Protein AF-A0A372IHC6-F1 (afdb_monomer)

Mean predicted aligned error: 8.51 Å

Radius of gyration: 14.66 Å; Cα contacts (8 Å, |Δi|>4): 48; chains: 1; bounding box: 32×30×45 Å

pLDDT: mean 76.7, std 14.21, range [40.44, 92.62]

Secondary structure (DSSP, 8-state):
----HHHHHTS-HHHHHHHHHHHHHHHHHHTT-------HHHHHHHHHHHHHHHHHT-TT--HHHHHHHHHHHHHHHHHHTT-

Structure (mmCIF, N/CA/C/O backbone):
data_AF-A0A372IHC6-F1
#
_entry.id   AF-A0A372IHC6-F1
#
loop_
_atom_site.group_PDB
_atom_site.id
_atom_site.type_symbol
_atom_site.label_atom_id
_atom_site.label_alt_id
_atom_site.label_comp_id
_atom_site.label_asym_id
_atom_site.label_entity_id
_atom_site.label_seq_id
_atom_site.pdbx_PDB_ins_code
_atom_site.Cartn_x
_atom_site.Cartn_y
_atom_site.Cartn_z
_atom_site.occupancy
_atom_site.B_iso_or_equiv
_atom_site.auth_seq_id
_atom_site.auth_comp_id
_atom_site.auth_asym_id
_atom_site.auth_atom_id
_atom_site.pdbx_PDB_model_num
ATOM 1 N N . MET A 1 1 ? -8.582 21.055 -25.408 1.00 40.44 1 MET A N 1
ATOM 2 C CA . MET A 1 1 ? -7.711 21.064 -24.215 1.00 40.44 1 MET A CA 1
ATOM 3 C C . MET A 1 1 ? -7.237 19.632 -24.015 1.00 40.44 1 MET A C 1
ATOM 5 O O . MET A 1 1 ? -7.773 18.906 -23.193 1.00 40.44 1 MET A O 1
ATOM 9 N N . THR A 1 2 ? -6.391 19.181 -24.940 1.00 40.59 2 THR A N 1
ATOM 10 C CA . THR A 1 2 ? -6.173 17.759 -25.227 1.00 40.59 2 THR A CA 1
ATOM 11 C C . THR A 1 2 ? -5.112 17.209 -24.289 1.00 40.59 2 THR A C 1
ATOM 13 O O . THR A 1 2 ? -3.980 17.682 -24.319 1.00 40.59 2 THR A O 1
ATOM 16 N N . ASP A 1 3 ? -5.505 16.236 -23.472 1.00 48.31 3 ASP A N 1
ATOM 17 C CA . ASP A 1 3 ? -4.622 15.404 -22.659 1.00 48.31 3 ASP A CA 1
ATOM 18 C C . ASP A 1 3 ? -3.577 14.758 -23.581 1.00 48.31 3 ASP A C 1
ATOM 20 O O . ASP A 1 3 ? -3.921 14.008 -24.502 1.00 48.31 3 ASP A O 1
ATOM 24 N N . ARG A 1 4 ? -2.310 15.155 -23.435 1.00 48.81 4 ARG A N 1
ATOM 25 C CA . ARG A 1 4 ? -1.209 14.651 -24.254 1.00 48.81 4 ARG A CA 1
ATOM 26 C C . ARG A 1 4 ? -0.478 13.590 -23.430 1.00 48.81 4 ARG A C 1
ATOM 28 O O . ARG A 1 4 ? -0.065 13.889 -22.315 1.00 48.81 4 ARG A O 1
ATOM 35 N N . PRO A 1 5 ? -0.261 12.374 -23.953 1.00 54.78 5 PRO A N 1
ATOM 36 C CA . PRO A 1 5 ? 0.375 11.288 -23.200 1.00 54.78 5 PRO A CA 1
ATOM 37 C C . PRO A 1 5 ? 1.800 11.611 -22.698 1.00 54.78 5 PRO A C 1
ATOM 39 O O . PRO A 1 5 ? 2.278 10.952 -21.778 1.00 54.78 5 PRO A O 1
ATOM 42 N N . ASP A 1 6 ? 2.462 12.639 -23.246 1.00 50.84 6 ASP A N 1
ATOM 43 C CA . ASP A 1 6 ? 3.720 13.197 -22.719 1.00 50.84 6 ASP A CA 1
ATOM 44 C C . ASP A 1 6 ? 3.590 13.713 -21.274 1.00 50.84 6 ASP A C 1
ATOM 46 O O . ASP A 1 6 ? 4.473 13.450 -20.458 1.00 50.84 6 ASP A O 1
ATOM 50 N N . ASP A 1 7 ? 2.478 14.369 -20.915 1.00 55.88 7 ASP A N 1
ATOM 51 C CA . ASP A 1 7 ? 2.265 14.913 -19.563 1.00 55.88 7 ASP A CA 1
ATOM 52 C C . ASP A 1 7 ? 2.202 13.798 -18.512 1.00 55.88 7 ASP A C 1
ATOM 54 O O . ASP A 1 7 ? 2.738 13.938 -17.410 1.00 55.88 7 ASP A O 1
ATOM 58 N N . LEU A 1 8 ? 1.655 12.632 -18.881 1.00 57.22 8 LEU A N 1
ATOM 59 C CA . LEU A 1 8 ? 1.572 11.462 -18.001 1.00 57.22 8 LEU A CA 1
ATOM 60 C C . LEU A 1 8 ? 2.952 10.928 -17.590 1.00 57.22 8 LEU A C 1
ATOM 62 O O . LEU A 1 8 ? 3.091 10.297 -16.539 1.00 57.22 8 LEU A O 1
ATOM 66 N N . SER A 1 9 ? 3.976 11.189 -18.403 1.00 55.41 9 SER A N 1
ATOM 67 C CA . SER A 1 9 ? 5.354 10.750 -18.165 1.00 55.41 9 SER A CA 1
ATOM 68 C C . SER A 1 9 ? 6.059 11.593 -17.099 1.00 55.41 9 SER A C 1
ATOM 70 O O . SER A 1 9 ? 6.994 11.112 -16.462 1.00 55.41 9 SER A O 1
ATOM 72 N N . THR A 1 10 ? 5.594 12.827 -16.876 1.00 57.38 10 THR A N 1
ATOM 73 C CA . THR A 1 10 ? 6.139 13.754 -15.866 1.00 57.38 10 THR A CA 1
ATOM 74 C C . THR A 1 10 ? 5.559 13.527 -14.471 1.00 57.38 10 THR A C 1
ATOM 76 O O . THR A 1 10 ? 6.038 14.089 -13.485 1.00 57.38 10 THR A O 1
ATOM 79 N N . LEU A 1 11 ? 4.534 12.678 -14.365 1.00 60.66 11 LEU A N 1
ATOM 80 C CA . LEU A 1 11 ? 3.873 12.400 -13.105 1.00 60.66 11 LEU A CA 1
ATOM 81 C C . LEU A 1 11 ? 4.782 11.587 -12.177 1.00 60.66 11 LEU A C 1
ATOM 83 O O . LEU A 1 11 ? 5.152 10.443 -12.459 1.00 60.66 11 LEU A O 1
ATOM 87 N N . THR A 1 12 ? 5.070 12.148 -11.005 1.00 66.75 12 THR A N 1
ATOM 88 C CA . THR A 1 12 ? 5.755 11.454 -9.912 1.00 66.75 12 THR A CA 1
ATOM 89 C C . THR A 1 12 ? 4.847 10.344 -9.374 1.00 66.75 12 THR A C 1
ATOM 91 O O . THR A 1 12 ? 4.053 10.543 -8.454 1.00 66.75 12 THR A O 1
ATOM 94 N N . ARG A 1 13 ? 4.959 9.149 -9.969 1.00 67.00 13 ARG A N 1
ATOM 95 C CA . ARG A 1 13 ? 4.145 7.952 -9.673 1.00 67.00 13 ARG A CA 1
ATOM 96 C C . ARG A 1 13 ? 3.985 7.621 -8.177 1.00 67.00 13 ARG A C 1
ATOM 98 O O . ARG A 1 13 ? 2.871 7.255 -7.813 1.00 67.00 13 ARG A O 1
ATOM 105 N N . PRO A 1 14 ? 4.993 7.795 -7.294 1.00 69.75 14 PRO A N 1
ATOM 106 C CA . PRO A 1 14 ? 4.805 7.614 -5.851 1.00 69.75 14 PRO A CA 1
ATOM 107 C C . PRO A 1 14 ? 3.702 8.505 -5.267 1.00 69.75 14 PRO A C 1
ATOM 109 O O . 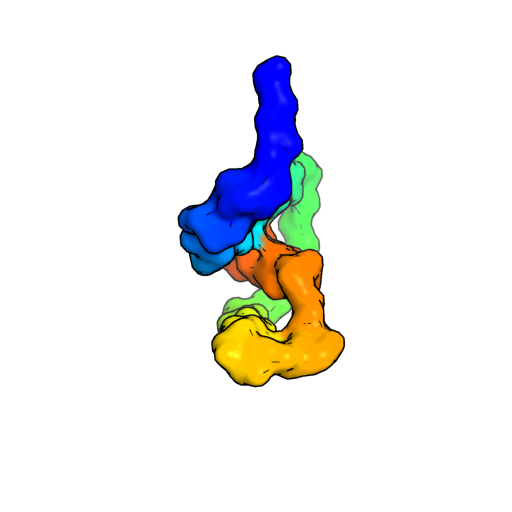PRO A 1 14 ? 2.884 8.048 -4.476 1.00 69.75 14 PRO A O 1
ATOM 112 N N . GLN A 1 15 ? 3.633 9.769 -5.695 1.00 77.44 15 GLN A N 1
ATOM 113 C CA . GLN A 1 15 ? 2.606 10.694 -5.220 1.00 77.44 15 GLN A CA 1
ATOM 114 C C . GLN A 1 15 ? 1.234 10.316 -5.776 1.00 77.44 15 GLN A C 1
ATOM 116 O O . GLN A 1 15 ? 0.267 10.299 -5.023 1.00 77.44 15 GLN A O 1
ATOM 121 N N . LEU A 1 16 ? 1.143 9.937 -7.054 1.00 82.00 16 LEU A N 1
ATOM 122 C CA . LEU A 1 16 ? -0.123 9.507 -7.655 1.00 82.00 16 LEU A CA 1
ATOM 123 C C . LEU A 1 16 ? -0.733 8.278 -6.977 1.00 82.00 16 LEU A C 1
ATOM 125 O O . LEU A 1 16 ? -1.942 8.248 -6.768 1.00 82.00 16 LEU A O 1
ATOM 129 N N . LEU A 1 17 ? 0.083 7.278 -6.630 1.00 79.56 17 LEU A N 1
ATOM 130 C CA . LEU A 1 17 ? -0.392 6.073 -5.943 1.00 79.56 17 LEU A CA 1
ATOM 131 C C . LEU A 1 17 ? -0.989 6.424 -4.576 1.00 79.56 17 LEU A C 1
ATOM 133 O O . LEU A 1 17 ? -2.085 5.975 -4.245 1.00 79.56 17 LEU A O 1
ATOM 137 N N . VAL A 1 18 ? -0.316 7.298 -3.824 1.00 80.94 18 VAL A N 1
ATOM 138 C CA . VAL A 1 18 ? -0.808 7.789 -2.531 1.00 80.94 18 VAL A CA 1
ATOM 139 C C . VAL A 1 18 ? -2.079 8.631 -2.693 1.00 80.94 18 VAL A C 1
ATOM 141 O O . VAL A 1 18 ? -3.001 8.490 -1.892 1.00 80.94 18 VAL A O 1
ATOM 144 N N . GLN A 1 19 ? -2.174 9.474 -3.726 1.00 84.19 19 GLN A N 1
ATOM 145 C CA . GLN A 1 19 ? -3.389 10.254 -4.003 1.00 84.19 19 GLN A CA 1
ATOM 146 C C . GLN A 1 19 ? -4.577 9.352 -4.366 1.00 84.19 19 GLN A C 1
ATOM 148 O O . GLN A 1 19 ? -5.652 9.493 -3.785 1.00 84.19 19 GLN A O 1
ATOM 153 N N . ALA A 1 20 ? -4.380 8.379 -5.262 1.00 79.62 20 ALA A N 1
ATOM 154 C CA . ALA A 1 20 ? -5.404 7.395 -5.612 1.00 79.62 20 ALA A CA 1
ATOM 155 C C . ALA A 1 20 ? -5.862 6.604 -4.378 1.00 79.62 20 ALA A C 1
ATOM 157 O O . ALA A 1 20 ? -7.058 6.378 -4.177 1.00 79.62 20 ALA A O 1
ATOM 158 N N . ALA A 1 21 ? -4.913 6.248 -3.512 1.00 82.44 21 ALA A N 1
ATOM 159 C CA . ALA A 1 21 ? -5.203 5.525 -2.291 1.00 82.44 21 ALA A CA 1
ATOM 160 C C . ALA A 1 21 ? -5.998 6.339 -1.265 1.00 82.44 21 ALA A C 1
ATOM 162 O O . ALA A 1 21 ? -6.917 5.815 -0.639 1.00 82.44 21 ALA A O 1
ATOM 163 N N . ARG A 1 22 ? -5.698 7.631 -1.116 1.00 82.19 22 ARG A N 1
ATOM 164 C CA . ARG A 1 22 ? -6.466 8.538 -0.250 1.00 82.19 22 ARG A CA 1
ATOM 165 C C . ARG A 1 22 ? -7.924 8.633 -0.682 1.00 82.19 22 ARG A C 1
ATOM 167 O O . ARG A 1 22 ? -8.808 8.429 0.144 1.00 82.19 22 ARG A O 1
ATOM 174 N N . ILE A 1 23 ? -8.166 8.848 -1.976 1.00 84.12 23 ILE A N 1
ATOM 175 C CA . ILE A 1 23 ? -9.522 8.920 -2.541 1.00 84.12 23 ILE A CA 1
ATOM 176 C C . ILE A 1 23 ? -10.290 7.616 -2.264 1.00 84.12 23 ILE A C 1
ATOM 178 O O . ILE A 1 23 ? -11.437 7.643 -1.815 1.00 84.12 23 ILE A O 1
ATOM 182 N N . GLY A 1 24 ? -9.652 6.461 -2.485 1.00 73.25 24 GLY A N 1
ATOM 183 C CA . GLY A 1 24 ? -10.255 5.158 -2.198 1.00 73.25 24 GLY A CA 1
ATOM 184 C C . GLY A 1 24 ? -10.548 4.932 -0.709 1.00 73.25 24 GLY A C 1
ATOM 185 O O . GLY A 1 24 ? -11.615 4.418 -0.362 1.00 73.25 24 GLY A O 1
ATOM 186 N N . ALA A 1 25 ? -9.642 5.352 0.177 1.00 80.25 25 ALA A N 1
ATOM 187 C CA . ALA A 1 25 ? -9.807 5.242 1.624 1.00 80.25 25 ALA A CA 1
ATOM 188 C C . ALA A 1 25 ? -10.955 6.122 2.140 1.00 80.25 25 ALA A C 1
ATOM 190 O O . ALA A 1 25 ? -11.804 5.640 2.891 1.00 80.25 25 ALA A O 1
ATOM 191 N N . GLU A 1 26 ? -11.038 7.377 1.692 1.00 84.25 26 GLU A N 1
ATOM 192 C CA . GLU A 1 26 ? -12.143 8.283 2.022 1.00 84.25 26 GLU A CA 1
ATOM 193 C C . GLU A 1 26 ? -13.494 7.698 1.592 1.0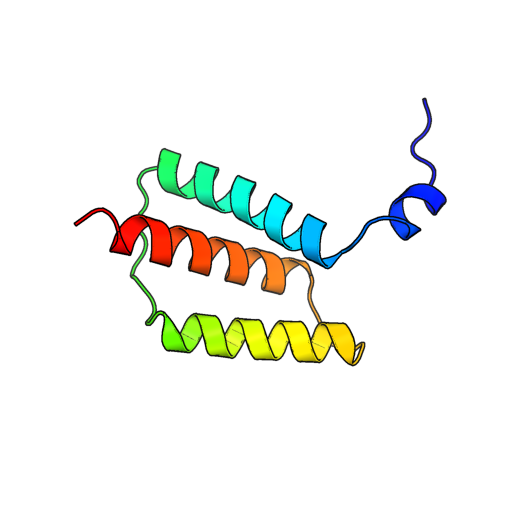0 84.25 26 GLU A C 1
ATOM 195 O O . GLU A 1 26 ? -14.434 7.658 2.388 1.00 84.25 26 GLU A O 1
ATOM 200 N N . ALA A 1 27 ? -13.583 7.161 0.371 1.00 81.50 27 ALA A N 1
ATOM 201 C CA . ALA A 1 27 ? -14.803 6.534 -0.131 1.00 81.50 27 ALA A CA 1
ATOM 202 C C . ALA A 1 27 ? -15.227 5.301 0.694 1.00 81.50 27 ALA A C 1
ATOM 204 O O . ALA A 1 27 ? -16.420 5.096 0.942 1.00 81.50 27 ALA A O 1
ATOM 205 N N . LEU A 1 28 ? -14.275 4.475 1.142 1.00 81.06 28 LEU A N 1
ATOM 206 C CA . LEU A 1 28 ? -14.552 3.312 1.996 1.00 81.06 28 LEU A CA 1
ATOM 207 C C . LEU A 1 28 ? -14.991 3.709 3.410 1.00 81.06 28 LEU A C 1
ATOM 209 O O . LEU A 1 28 ? -15.944 3.129 3.941 1.00 81.06 28 LEU A O 1
ATOM 213 N N . LEU A 1 29 ? -14.337 4.711 4.002 1.00 79.69 29 LEU A N 1
ATOM 214 C CA . LEU A 1 29 ? -14.672 5.233 5.328 1.00 79.69 29 LEU A CA 1
ATOM 215 C C . LEU A 1 29 ? -16.056 5.893 5.341 1.00 79.69 29 LEU A C 1
ATOM 217 O O . LEU A 1 29 ? -16.859 5.605 6.230 1.00 79.69 29 LEU A O 1
ATOM 221 N N . GLN A 1 30 ? -16.384 6.703 4.326 1.00 81.94 30 GLN A N 1
ATOM 222 C CA . GLN A 1 30 ? -17.714 7.309 4.167 1.00 81.94 30 GLN A CA 1
ATOM 223 C C . GLN A 1 30 ? -18.821 6.255 4.062 1.00 81.94 30 GLN A C 1
ATOM 225 O O . GLN A 1 30 ? -19.909 6.426 4.610 1.00 81.94 30 GLN A O 1
ATOM 230 N N . ARG A 1 31 ? -18.532 5.122 3.412 1.00 80.00 31 ARG A N 1
ATOM 231 C CA . ARG A 1 31 ? -19.459 3.987 3.302 1.00 80.00 31 ARG A CA 1
ATOM 232 C C . ARG A 1 31 ? -19.629 3.198 4.605 1.00 80.00 31 ARG A C 1
ATOM 234 O O . ARG A 1 31 ? -20.380 2.224 4.596 1.00 80.00 31 ARG A O 1
ATOM 241 N N . ARG A 1 32 ? -18.949 3.582 5.700 1.00 68.56 32 ARG A N 1
ATOM 242 C CA . ARG A 1 32 ? -18.940 2.901 7.011 1.00 68.56 32 ARG A CA 1
ATOM 243 C C . ARG A 1 32 ? -18.844 1.380 6.894 1.00 68.56 32 ARG A C 1
ATOM 245 O O . ARG A 1 32 ? -19.510 0.649 7.621 1.00 68.56 32 ARG A O 1
ATOM 252 N N . ARG A 1 33 ? -18.006 0.894 5.976 1.00 65.12 33 ARG A N 1
ATOM 253 C CA . ARG A 1 33 ? -17.663 -0.526 5.868 1.00 65.12 33 ARG A CA 1
ATOM 254 C C . ARG A 1 33 ? -16.254 -0.739 6.415 1.00 65.12 33 ARG A C 1
ATOM 256 O O . ARG A 1 33 ? -15.339 -0.930 5.614 1.00 65.12 33 ARG A O 1
ATOM 263 N N . PRO A 1 34 ? -16.037 -0.695 7.746 1.00 58.62 34 PRO A N 1
ATOM 264 C CA . PRO A 1 34 ? -14.810 -1.234 8.297 1.00 58.62 34 PRO A CA 1
ATOM 265 C C . PRO A 1 34 ? -14.837 -2.740 8.018 1.00 58.62 34 PRO A C 1
ATOM 267 O O . PRO A 1 34 ? -15.571 -3.498 8.647 1.00 58.62 34 PRO A O 1
ATOM 270 N N . GLY A 1 35 ? -14.112 -3.159 6.983 1.00 59.78 35 GLY A N 1
ATOM 271 C CA . GLY A 1 35 ? -13.850 -4.570 6.740 1.00 59.78 35 GLY A CA 1
ATOM 272 C C . GLY A 1 35 ? -12.994 -5.159 7.868 1.00 59.78 35 GLY A C 1
ATOM 273 O O . GLY A 1 35 ? -12.454 -4.409 8.688 1.00 59.78 35 GLY A O 1
ATOM 274 N N . PRO A 1 36 ? -12.853 -6.494 7.926 1.00 56.59 36 PRO A N 1
ATOM 275 C CA . PRO A 1 36 ? -11.933 -7.134 8.859 1.00 56.59 36 PRO A CA 1
ATOM 276 C C . PRO A 1 36 ? -10.546 -6.496 8.735 1.00 56.59 36 PRO A C 1
ATOM 278 O O . PRO A 1 36 ? -10.061 -6.304 7.623 1.00 56.59 36 PRO A O 1
ATOM 281 N N . ARG A 1 37 ? -9.935 -6.136 9.871 1.00 59.81 37 ARG A N 1
ATOM 282 C CA . ARG A 1 37 ? -8.589 -5.556 9.921 1.00 59.81 37 ARG A CA 1
ATOM 283 C C . ARG A 1 37 ? -7.561 -6.662 9.662 1.00 59.81 37 ARG A C 1
ATOM 285 O O . ARG A 1 37 ? -7.331 -7.460 10.571 1.00 59.81 37 ARG A O 1
ATOM 292 N N . PRO A 1 38 ? -6.931 -6.753 8.478 1.00 61.16 38 PRO A N 1
ATOM 293 C CA . PRO A 1 38 ? -5.690 -7.510 8.378 1.00 61.16 38 PRO A CA 1
ATOM 294 C C . PRO A 1 38 ? -4.658 -6.898 9.337 1.00 61.16 38 PRO A C 1
ATOM 296 O O . PRO A 1 38 ? -4.687 -5.695 9.608 1.00 61.16 38 PRO A O 1
ATOM 299 N N . ALA A 1 39 ? -3.755 -7.72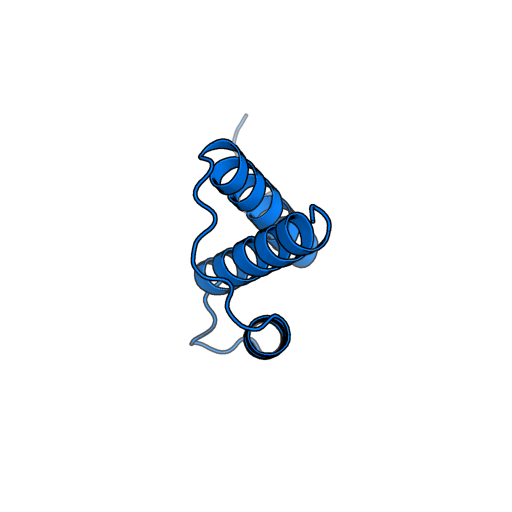5 9.867 1.00 75.88 39 ALA A N 1
ATOM 300 C CA . ALA A 1 39 ? -2.653 -7.236 10.688 1.00 75.88 39 ALA A CA 1
ATOM 301 C C . ALA A 1 39 ? -1.851 -6.191 9.893 1.00 75.88 39 ALA A C 1
ATOM 303 O O . ALA A 1 39 ? -1.460 -6.458 8.754 1.00 75.88 39 ALA A O 1
ATOM 304 N N . LEU A 1 40 ? -1.631 -5.010 10.480 1.00 76.81 40 LEU A N 1
ATOM 305 C CA . LEU A 1 40 ? -0.943 -3.888 9.832 1.00 76.81 40 LEU A CA 1
ATOM 306 C C 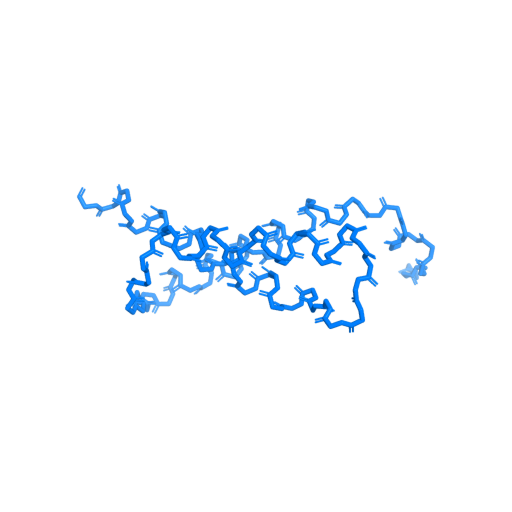. LEU A 1 40 ? 0.429 -4.310 9.282 1.00 76.81 40 LEU A C 1
ATOM 308 O O . LEU A 1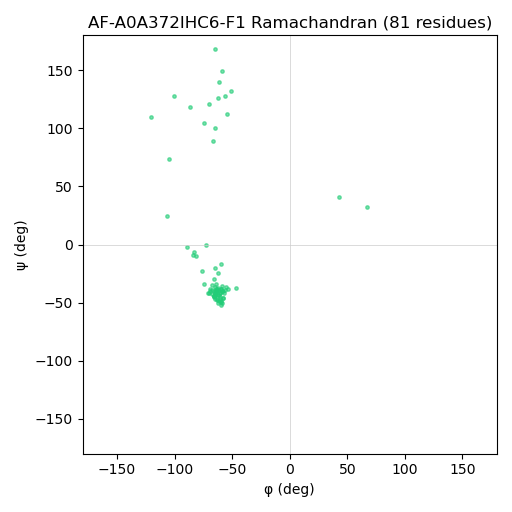 40 ? 0.777 -3.952 8.161 1.00 76.81 40 LEU A O 1
ATOM 312 N N . ASP A 1 41 ? 1.141 -5.161 10.021 1.00 79.75 41 ASP A N 1
ATOM 313 C CA . ASP A 1 41 ? 2.447 -5.706 9.634 1.00 79.75 41 ASP A CA 1
ATOM 314 C C . ASP A 1 41 ? 2.395 -6.496 8.323 1.00 79.75 41 ASP A C 1
ATOM 316 O O . ASP A 1 41 ? 3.285 -6.388 7.480 1.00 79.75 41 ASP A O 1
ATOM 320 N N . ARG A 1 42 ? 1.316 -7.257 8.106 1.00 85.3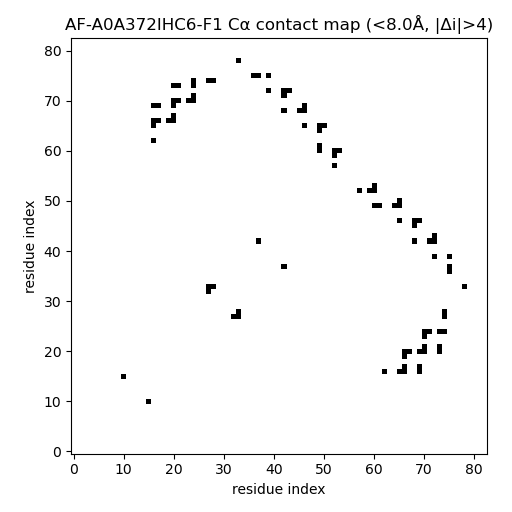1 42 ARG A N 1
ATOM 321 C CA . ARG A 1 42 ? 1.125 -8.009 6.864 1.00 85.31 42 ARG A CA 1
ATOM 322 C C . ARG A 1 42 ? 0.905 -7.068 5.681 1.00 85.31 42 ARG A C 1
ATOM 324 O O . ARG A 1 42 ? 1.490 -7.284 4.625 1.00 85.31 42 ARG A O 1
ATOM 331 N N . LEU A 1 43 ? 0.096 -6.022 5.859 1.00 85.50 43 LEU A N 1
ATOM 332 C CA . LEU A 1 43 ? -0.138 -5.027 4.809 1.00 85.50 43 LEU A CA 1
ATOM 333 C C . LEU A 1 43 ? 1.140 -4.255 4.453 1.00 85.50 43 LEU A C 1
ATOM 335 O O . LEU A 1 43 ? 1.389 -4.017 3.276 1.00 85.50 43 LEU A O 1
ATOM 339 N N . LEU A 1 44 ? 1.953 -3.893 5.450 1.00 84.69 44 LEU A N 1
ATOM 340 C CA . LEU A 1 44 ? 3.242 -3.230 5.234 1.00 84.69 44 LEU A CA 1
ATOM 341 C C . LEU A 1 44 ? 4.222 -4.129 4.467 1.00 84.69 44 LEU A C 1
ATOM 343 O O . LEU A 1 44 ? 4.917 -3.656 3.569 1.00 84.69 44 LEU A O 1
ATOM 347 N N . SER A 1 45 ? 4.242 -5.429 4.775 1.00 89.19 45 SER A N 1
ATOM 348 C CA . SER A 1 45 ? 5.048 -6.408 4.038 1.00 89.19 45 SER A CA 1
ATOM 349 C C . SER A 1 45 ? 4.603 -6.527 2.577 1.00 89.19 45 SER A C 1
ATOM 351 O O . SER A 1 45 ? 5.436 -6.480 1.675 1.00 89.19 45 SER A O 1
ATOM 353 N N . GLU A 1 46 ? 3.296 -6.656 2.328 1.00 90.00 46 GLU A N 1
ATOM 354 C CA . GLU A 1 46 ? 2.747 -6.774 0.969 1.00 90.00 46 GLU A CA 1
ATOM 355 C C . GLU A 1 46 ? 2.969 -5.487 0.145 1.00 90.00 46 GLU A C 1
ATOM 357 O O . GLU A 1 46 ? 3.265 -5.558 -1.050 1.00 90.00 46 GLU A O 1
ATOM 362 N N . GLU A 1 47 ? 2.885 -4.308 0.771 1.00 90.62 47 GLU A N 1
ATOM 363 C CA . GLU A 1 47 ? 3.208 -3.025 0.131 1.00 90.62 47 GLU A CA 1
ATOM 364 C C . GLU A 1 47 ? 4.694 -2.932 -0.232 1.00 90.62 47 GLU A C 1
ATOM 366 O O . GLU A 1 47 ? 5.020 -2.610 -1.376 1.00 90.62 47 GLU A O 1
ATOM 371 N N . SER A 1 48 ? 5.586 -3.334 0.679 1.00 88.25 48 SER A N 1
ATOM 372 C CA . SER A 1 48 ? 7.034 -3.332 0.443 1.00 88.25 48 SER A CA 1
ATOM 373 C C . SER A 1 48 ? 7.420 -4.226 -0.740 1.00 88.25 48 SER A C 1
ATOM 375 O O . SER A 1 48 ? 8.278 -3.866 -1.551 1.00 88.25 48 SER A O 1
ATOM 377 N N . GLU A 1 49 ? 6.757 -5.376 -0.894 1.00 91.38 49 GLU A N 1
ATOM 378 C CA . GLU A 1 49 ? 6.930 -6.241 -2.063 1.00 91.38 49 GLU A CA 1
ATOM 379 C C . GLU A 1 49 ? 6.446 -5.584 -3.361 1.00 91.38 49 GLU A C 1
ATOM 381 O O . GLU A 1 49 ? 7.115 -5.697 -4.391 1.00 91.38 49 GLU A O 1
ATOM 386 N N . GLN A 1 50 ? 5.305 -4.885 -3.343 1.00 90.31 50 GLN A N 1
ATOM 387 C CA . GLN A 1 50 ? 4.814 -4.161 -4.521 1.00 90.31 50 GLN A CA 1
ATOM 388 C C . GLN A 1 50 ? 5.706 -2.975 -4.892 1.00 90.31 50 GLN A C 1
ATOM 390 O O . GLN A 1 50 ? 5.876 -2.691 -6.079 1.00 90.31 50 GLN A O 1
ATOM 395 N N . GLU A 1 51 ? 6.286 -2.287 -3.913 1.00 88.88 51 GLU A N 1
ATOM 396 C CA . GLU A 1 51 ? 7.236 -1.203 -4.153 1.00 88.88 51 GLU A CA 1
ATOM 397 C C . GLU A 1 51 ? 8.558 -1.730 -4.721 1.00 88.88 51 GLU A C 1
ATOM 399 O O . GLU A 1 51 ? 9.111 -1.128 -5.645 1.00 88.88 51 GLU A O 1
ATOM 404 N N . ARG A 1 52 ? 9.033 -2.892 -4.250 1.00 92.62 52 ARG A N 1
ATOM 405 C CA . ARG A 1 52 ? 10.184 -3.584 -4.847 1.00 92.62 52 ARG A CA 1
ATOM 406 C C . ARG A 1 52 ? 9.914 -3.926 -6.314 1.00 92.62 52 ARG A C 1
ATOM 408 O O . ARG A 1 52 ? 10.661 -3.492 -7.184 1.00 92.62 52 ARG A O 1
ATOM 415 N N . LYS A 1 53 ? 8.787 -4.586 -6.603 1.00 91.19 53 LYS A N 1
ATOM 416 C CA . LYS A 1 53 ? 8.358 -4.927 -7.973 1.00 91.19 53 LYS A CA 1
ATOM 417 C C . LYS A 1 53 ? 8.260 -3.705 -8.884 1.00 91.19 53 LYS A C 1
ATOM 419 O O . LYS A 1 53 ? 8.662 -3.763 -10.043 1.00 91.19 53 LYS A O 1
ATOM 424 N N . ARG A 1 54 ? 7.768 -2.576 -8.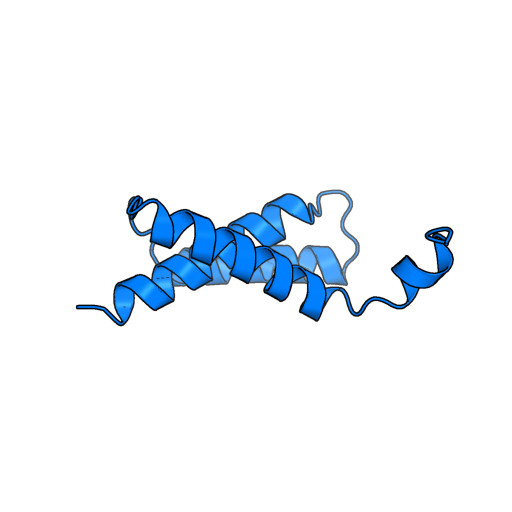357 1.00 89.62 54 ARG A N 1
ATOM 425 C CA . ARG A 1 54 ? 7.699 -1.301 -9.084 1.00 89.62 54 ARG A CA 1
ATOM 426 C C . ARG A 1 54 ? 9.086 -0.757 -9.434 1.00 89.62 54 ARG A C 1
ATOM 428 O O . ARG A 1 54 ? 9.260 -0.240 -10.535 1.00 89.62 54 ARG A O 1
ATOM 435 N N . LYS A 1 55 ? 10.040 -0.812 -8.497 1.00 88.19 55 LYS A N 1
ATOM 436 C CA . LYS A 1 55 ? 11.422 -0.338 -8.699 1.00 88.19 55 LYS A CA 1
ATOM 437 C C . LYS A 1 55 ? 12.194 -1.225 -9.671 1.00 88.19 55 LYS A C 1
ATOM 439 O O . LYS A 1 55 ? 12.906 -0.698 -10.518 1.00 88.19 55 LYS A O 1
ATOM 444 N N . ASP A 1 56 ? 11.991 -2.533 -9.570 1.00 91.19 56 ASP A N 1
ATOM 445 C CA . ASP A 1 56 ? 12.676 -3.536 -10.386 1.00 91.19 56 ASP A CA 1
ATOM 446 C C . ASP A 1 56 ? 12.035 -3.690 -11.781 1.00 91.19 56 ASP A C 1
ATOM 448 O O . ASP A 1 56 ? 12.605 -4.330 -12.662 1.00 91.19 56 ASP A O 1
ATOM 452 N N . GLY A 1 57 ? 10.860 -3.085 -12.006 1.00 85.81 57 GLY A N 1
ATOM 453 C CA . GLY A 1 57 ? 10.134 -3.170 -13.273 1.00 85.81 57 GLY A CA 1
ATOM 454 C C . GLY A 1 57 ? 9.602 -4.574 -13.564 1.00 85.81 57 GLY A C 1
ATOM 455 O O . GLY A 1 57 ? 9.544 -4.978 -14.724 1.00 85.81 57 GLY A O 1
ATOM 456 N N . GLU A 1 58 ? 9.244 -5.332 -12.523 1.00 91.25 58 GLU A N 1
ATOM 457 C CA . GLU A 1 58 ? 8.793 -6.716 -12.671 1.00 91.25 58 GLU A CA 1
ATOM 458 C C . GLU A 1 58 ? 7.523 -6.812 -13.528 1.00 91.25 58 GLU A C 1
ATOM 460 O O . GLU A 1 58 ? 6.589 -6.022 -13.389 1.00 91.25 58 GLU A O 1
ATOM 465 N N . ALA A 1 59 ? 7.458 -7.828 -14.393 1.00 87.56 59 ALA A N 1
ATOM 466 C CA . ALA A 1 59 ? 6.323 -8.038 -15.295 1.00 87.56 59 ALA A CA 1
ATOM 467 C C . ALA A 1 59 ? 5.005 -8.350 -14.561 1.00 87.56 59 ALA A C 1
ATOM 469 O O . ALA A 1 59 ? 3.928 -8.179 -15.130 1.00 87.56 59 ALA A O 1
ATOM 470 N N . ASP A 1 60 ? 5.080 -8.802 -13.305 1.00 88.75 60 ASP A N 1
ATOM 471 C CA . ASP A 1 60 ? 3.911 -9.075 -12.467 1.00 88.75 60 ASP A CA 1
ATOM 472 C C . ASP A 1 60 ? 3.442 -7.853 -11.650 1.00 88.75 60 ASP A C 1
ATOM 474 O O . ASP A 1 60 ? 2.433 -7.931 -10.937 1.00 88.75 60 ASP A O 1
ATOM 478 N N . TYR A 1 61 ? 4.151 -6.721 -11.753 1.00 89.94 61 TYR A N 1
ATOM 479 C CA . TYR A 1 61 ? 3.795 -5.499 -11.049 1.00 89.94 61 TYR A CA 1
ATOM 480 C C . TYR A 1 61 ? 2.427 -4.993 -11.514 1.00 89.94 61 TYR A C 1
ATOM 482 O O . TYR A 1 61 ? 2.185 -4.745 -12.697 1.00 89.94 61 TYR A O 1
ATOM 490 N N . SER A 1 62 ? 1.530 -4.771 -10.552 1.00 89.19 62 SER A N 1
ATOM 491 C CA . SER A 1 62 ? 0.204 -4.222 -10.812 1.00 89.19 62 SER A CA 1
ATOM 492 C C . SER A 1 62 ? 0.008 -2.910 -10.052 1.00 89.19 62 SER A C 1
ATOM 494 O O . SER A 1 62 ? -0.183 -2.930 -8.832 1.00 89.19 62 SER A O 1
ATOM 496 N N . PRO A 1 63 ? -0.042 -1.761 -10.753 1.00 86.19 63 PRO A N 1
ATOM 497 C CA . PRO A 1 63 ? -0.360 -0.474 -10.137 1.00 86.19 63 PRO A CA 1
ATOM 498 C C . PRO A 1 63 ? -1.695 -0.495 -9.388 1.00 86.19 63 PRO A C 1
ATOM 500 O O . PRO A 1 63 ? -1.812 0.092 -8.319 1.00 86.19 63 PRO A O 1
ATOM 503 N N . ARG A 1 64 ? -2.690 -1.223 -9.915 1.00 90.06 64 ARG A N 1
ATOM 504 C CA . ARG A 1 64 ? -3.994 -1.405 -9.266 1.00 90.06 64 ARG A CA 1
ATOM 505 C C . ARG A 1 64 ? -3.852 -2.072 -7.899 1.00 90.06 64 ARG A C 1
ATOM 507 O O . ARG A 1 64 ? -4.372 -1.555 -6.920 1.00 90.06 64 ARG A O 1
ATOM 514 N N . ARG A 1 65 ? -3.111 -3.183 -7.832 1.00 89.38 65 ARG A N 1
ATOM 515 C CA . ARG A 1 65 ? -2.884 -3.924 -6.583 1.00 89.38 65 ARG A CA 1
ATOM 516 C C . ARG A 1 65 ? -2.123 -3.089 -5.555 1.00 89.38 65 ARG A C 1
ATOM 518 O O . ARG A 1 65 ? -2.435 -3.148 -4.372 1.00 89.38 65 ARG A O 1
ATOM 525 N N . HIS A 1 66 ? -1.158 -2.295 -6.016 1.00 92.06 66 HIS A N 1
ATOM 526 C CA . HIS A 1 66 ? -0.416 -1.370 -5.166 1.00 92.06 66 HIS A CA 1
ATOM 527 C C . HIS A 1 66 ? -1.359 -0.306 -4.569 1.00 92.06 66 HIS A C 1
ATOM 529 O O . HIS A 1 66 ? -1.356 -0.093 -3.359 1.00 92.06 66 HIS A O 1
ATOM 535 N N . VAL A 1 67 ? -2.227 0.309 -5.382 1.00 89.75 67 VAL A N 1
ATOM 536 C CA . VAL A 1 67 ? -3.238 1.259 -4.881 1.00 89.75 67 VAL A CA 1
ATOM 537 C C . VAL A 1 67 ? -4.186 0.592 -3.882 1.00 89.75 67 VAL A C 1
ATOM 539 O O . VAL A 1 67 ? -4.417 1.163 -2.822 1.00 89.75 67 VAL A O 1
ATOM 542 N N . ASP A 1 68 ? -4.684 -0.615 -4.161 1.00 89.44 68 ASP A N 1
ATOM 543 C CA . ASP A 1 68 ? -5.573 -1.347 -3.246 1.00 89.44 68 ASP A CA 1
ATOM 544 C C . ASP A 1 68 ? -4.917 -1.592 -1.868 1.00 89.44 68 ASP A C 1
ATOM 546 O O . ASP A 1 68 ? -5.567 -1.428 -0.832 1.00 89.44 68 ASP A O 1
ATOM 550 N N . LEU A 1 69 ? -3.616 -1.915 -1.834 1.00 89.25 69 LEU A N 1
ATOM 551 C CA . LEU A 1 69 ? -2.843 -2.068 -0.593 1.00 89.25 69 LEU A CA 1
ATOM 552 C C . LEU A 1 69 ? -2.690 -0.750 0.169 1.00 89.25 69 LEU A C 1
ATOM 554 O O . LEU A 1 69 ? -2.909 -0.710 1.380 1.00 89.25 69 LEU A O 1
ATOM 558 N N . LEU A 1 70 ? -2.371 0.341 -0.529 1.00 90.12 70 LEU A N 1
ATOM 559 C CA . LEU A 1 70 ? -2.269 1.665 0.085 1.00 90.12 70 LEU A CA 1
ATOM 560 C C . LEU A 1 70 ? -3.623 2.140 0.638 1.00 90.12 70 LEU A C 1
ATOM 562 O O . LEU A 1 70 ? -3.669 2.714 1.725 1.00 90.12 70 LEU A O 1
ATOM 566 N N . ILE A 1 71 ? -4.734 1.862 -0.058 1.00 88.12 71 ILE A N 1
ATOM 567 C CA . ILE A 1 71 ? -6.093 2.121 0.446 1.00 88.12 71 ILE A CA 1
ATOM 568 C C . ILE A 1 71 ? -6.307 1.360 1.758 1.00 88.12 71 ILE A C 1
ATOM 570 O O . ILE A 1 71 ? -6.733 1.947 2.755 1.00 88.12 71 ILE A O 1
ATOM 574 N N . ALA A 1 72 ? -6.001 0.059 1.767 1.00 87.62 72 ALA A N 1
ATOM 575 C CA . ALA A 1 72 ? -6.169 -0.790 2.940 1.00 87.62 72 ALA A CA 1
ATOM 576 C C . ALA A 1 72 ? -5.326 -0.304 4.132 1.00 87.62 72 ALA A C 1
ATOM 578 O O . ALA A 1 72 ? -5.842 -0.246 5.247 1.00 87.62 72 ALA A O 1
ATOM 579 N N . LEU A 1 73 ? -4.074 0.108 3.900 1.00 85.56 73 LEU A N 1
ATOM 580 C CA . LEU A 1 73 ? -3.190 0.687 4.918 1.00 85.56 73 LEU A CA 1
ATOM 581 C C . LEU A 1 73 ? -3.757 1.981 5.508 1.00 85.56 73 LEU A C 1
ATOM 583 O O . LEU A 1 73 ? -3.836 2.115 6.729 1.00 85.56 73 LEU A O 1
ATOM 587 N N . LEU A 1 74 ? -4.195 2.918 4.663 1.00 85.69 74 LEU A N 1
ATOM 588 C CA . LEU A 1 74 ? -4.762 4.191 5.116 1.00 85.69 74 LEU A CA 1
ATOM 589 C C . LEU A 1 74 ? -6.026 3.980 5.959 1.00 85.69 74 LEU A C 1
ATOM 591 O O . LEU A 1 74 ? -6.167 4.584 7.023 1.00 85.69 74 LEU A O 1
ATOM 595 N N . VAL A 1 75 ? -6.919 3.083 5.531 1.00 84.81 75 VAL A N 1
ATOM 596 C CA . VAL A 1 75 ? -8.118 2.720 6.304 1.00 84.81 75 VAL A CA 1
ATOM 597 C C . VAL A 1 75 ? -7.738 2.024 7.616 1.00 84.81 75 VAL A C 1
ATOM 599 O O . VAL A 1 75 ? -8.311 2.332 8.666 1.00 84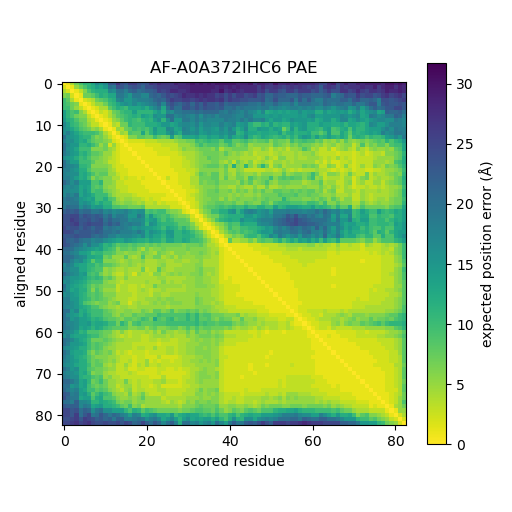.81 75 VAL A O 1
ATOM 602 N N . ALA A 1 76 ? -6.766 1.110 7.597 1.00 81.38 76 ALA A N 1
ATOM 603 C CA . ALA A 1 76 ? -6.308 0.411 8.795 1.00 81.38 76 ALA A CA 1
ATOM 604 C C . ALA A 1 76 ? -5.755 1.391 9.842 1.00 81.38 76 ALA A C 1
ATOM 606 O O . ALA A 1 76 ? -6.180 1.342 10.996 1.00 81.38 76 ALA A O 1
ATOM 607 N N . VAL A 1 77 ? -4.898 2.334 9.433 1.00 81.25 77 VAL A N 1
ATOM 608 C CA . VAL A 1 77 ? -4.363 3.388 10.311 1.00 81.25 77 VAL A CA 1
ATOM 609 C C . VAL A 1 77 ? -5.483 4.285 10.833 1.00 81.25 77 VAL A C 1
ATOM 611 O O . VAL A 1 77 ? -5.600 4.471 12.041 1.00 81.25 77 VAL A O 1
ATOM 614 N N . GLN A 1 78 ? -6.353 4.797 9.959 1.00 77.62 78 GLN A N 1
ATOM 615 C CA . GLN A 1 78 ? -7.410 5.728 10.363 1.00 77.62 78 GLN A CA 1
ATOM 616 C C . GLN A 1 78 ? -8.400 5.098 11.348 1.00 77.62 78 GLN A C 1
ATOM 618 O O . GLN A 1 78 ? -8.855 5.765 12.276 1.00 77.62 78 GLN A O 1
ATOM 623 N N . THR A 1 79 ? -8.724 3.816 11.168 1.00 73.56 79 THR A N 1
ATOM 624 C CA . THR A 1 79 ? -9.594 3.103 12.106 1.00 73.56 79 THR A CA 1
ATOM 625 C C . THR A 1 79 ? -8.864 2.761 13.407 1.00 73.56 79 THR A C 1
ATOM 627 O O . THR A 1 79 ? -9.497 2.776 14.460 1.00 73.56 79 THR A O 1
ATOM 630 N N . ALA A 1 80 ? -7.559 2.463 13.380 1.00 67.88 80 ALA A N 1
ATOM 631 C CA . ALA A 1 80 ? -6.770 2.196 14.586 1.00 67.88 80 ALA A CA 1
ATOM 632 C C . ALA A 1 80 ? -6.622 3.429 15.499 1.00 67.88 80 ALA A C 1
ATOM 634 O O . ALA A 1 80 ? -6.548 3.262 16.708 1.00 67.88 80 ALA A O 1
ATOM 635 N N . GLN A 1 81 ? -6.630 4.641 14.932 1.00 58.47 81 GLN A N 1
ATOM 636 C CA . GLN A 1 81 ? -6.553 5.921 15.661 1.00 58.47 81 GLN A CA 1
ATOM 637 C C . GLN A 1 81 ? -7.911 6.421 16.202 1.00 58.47 81 GLN A C 1
ATOM 639 O O . GLN A 1 81 ? -7.963 7.445 16.873 1.00 58.47 81 GLN A O 1
ATOM 644 N N . GLY A 1 82 ? -9.018 5.748 15.863 1.00 52.78 82 GLY A N 1
ATOM 645 C CA . GLY A 1 82 ? -10.388 6.149 16.214 1.00 52.78 82 GLY A CA 1
ATOM 646 C C . GLY A 1 82 ? -11.048 5.300 17.306 1.00 52.78 82 GLY A C 1
ATOM 647 O O . GLY A 1 82 ? -12.275 5.194 17.301 1.00 52.78 82 GLY A O 1
ATOM 648 N N . VAL A 1 83 ? -10.257 4.660 18.175 1.00 45.56 83 VAL A N 1
ATOM 649 C CA . VAL A 1 83 ? -10.710 3.912 19.366 1.00 45.56 83 VAL A CA 1
ATOM 650 C C . VAL A 1 83 ? -10.265 4.647 20.618 1.00 45.56 83 VAL A C 1
ATOM 652 O O . VAL A 1 83 ? -9.088 5.065 20.640 1.00 45.56 83 VAL A O 1
#

Foldseek 3Di:
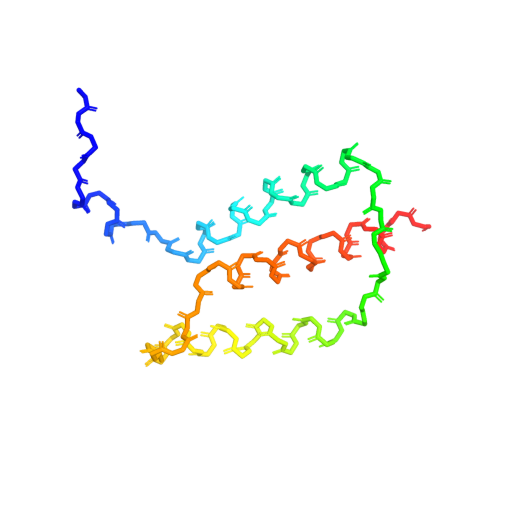DDDDVVVVVVDPLVVVLLVLLVVLLVVCVVVVPPDDQDDLVVLVVVLVVLVVCVVVVPPPRDSVVNSVSSNSNVNNVVVVVVD

Sequence (83 aa):
MTDRPDDLSTLTRPQLLVQAARIGAEALLQRRRPGPRPALDRLLSEESEQERKRKDGEADYSPRRHVDLLIALLVAVQTAQGV

Solvent-accessible surface area (backbone atoms only — not comparable to full-atom values): 4932 Å² total; per-residue (Å²): 138,78,90,52,76,70,61,65,72,72,53,62,59,76,59,51,42,53,52,56,9,49,57,51,24,52,55,42,57,75,65,69,59,85,66,86,80,71,60,66,70,58,53,53,51,56,44,52,52,47,52,49,29,58,75,72,64,42,92,83,53,46,73,66,61,46,28,54,45,47,16,50,48,52,43,50,52,58,57,66,71,69,116